Protein AF-A0A183D3R7-F1 (afdb_monomer_lite)

InterPro domains:
  IPR002048 EF-hand domain [PF13202] (7-23)
  IPR002048 EF-hand domain [PF13202] (37-54)
  IPR011992 EF-hand domain pair [SSF47473] (6-55)
  IPR018247 EF-Hand 1, calcium-binding site [PS00018] (11-23)
  IPR018247 EF-Hand 1, calcium-binding site [PS00018] (42-54)

Structure (mmCIF, N/CA/C/O backbone):
data_AF-A0A183D3R7-F1
#
_entry.id   AF-A0A183D3R7-F1
#
loop_
_atom_site.group_PDB
_atom_site.id
_atom_site.type_symbol
_atom_site.label_atom_id
_atom_site.label_alt_id
_atom_site.label_comp_id
_atom_site.label_asym_id
_atom_site.label_entity_id
_atom_site.label_seq_id
_atom_site.pdbx_PDB_ins_code
_atom_site.Cartn_x
_atom_site.Cartn_y
_atom_site.Cartn_z
_atom_site.occupancy
_atom_site.B_iso_or_equiv
_atom_site.auth_seq_id
_atom_site.auth_comp_id
_atom_site.auth_asym_id
_atom_site.auth_atom_id
_atom_site.pdbx_PDB_model_num
ATOM 1 N N . MET A 1 1 ? -16.237 1.874 -1.755 1.00 50.59 1 MET A N 1
ATOM 2 C CA . MET A 1 1 ? -17.375 1.033 -2.189 1.00 50.59 1 MET A CA 1
ATOM 3 C C . MET A 1 1 ? -16.935 -0.417 -2.125 1.00 50.59 1 MET A C 1
ATOM 5 O O . MET A 1 1 ? -15.839 -0.704 -2.589 1.00 50.59 1 MET A O 1
ATOM 9 N N . LEU A 1 2 ? -17.752 -1.296 -1.542 1.00 61.16 2 LEU A N 1
ATOM 10 C CA . LEU A 1 2 ? -17.549 -2.746 -1.602 1.00 61.16 2 LEU A CA 1
ATOM 11 C C . LEU A 1 2 ? -17.661 -3.205 -3.059 1.00 61.16 2 LEU A C 1
ATOM 13 O O . LEU A 1 2 ? -18.672 -2.942 -3.707 1.00 61.16 2 LEU A O 1
ATOM 17 N N . THR A 1 3 ? -16.615 -3.835 -3.590 1.00 74.12 3 THR A N 1
ATOM 18 C CA . THR A 1 3 ? -16.634 -4.438 -4.929 1.00 74.12 3 THR A CA 1
ATOM 19 C C . THR A 1 3 ? -17.099 -5.891 -4.835 1.00 74.12 3 THR A C 1
ATOM 21 O O . THR A 1 3 ? -16.882 -6.548 -3.813 1.00 74.12 3 THR A O 1
ATOM 24 N N . ALA A 1 4 ? -17.696 -6.424 -5.904 1.00 76.31 4 ALA A N 1
A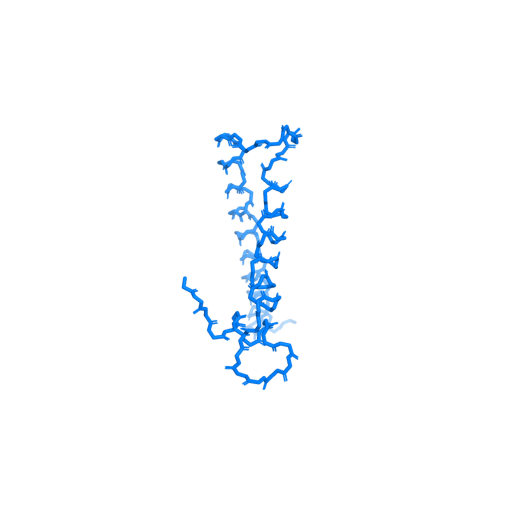TOM 25 C CA . ALA A 1 4 ? -18.101 -7.834 -5.963 1.00 76.31 4 ALA A CA 1
ATOM 26 C C . ALA A 1 4 ? -16.933 -8.793 -5.649 1.00 76.31 4 ALA A C 1
ATOM 28 O O . ALA A 1 4 ? -17.112 -9.791 -4.963 1.00 76.31 4 ALA A O 1
ATOM 29 N N . GLU A 1 5 ? -15.715 -8.439 -6.066 1.00 75.50 5 GLU A N 1
ATOM 30 C CA . GLU A 1 5 ? -14.506 -9.212 -5.770 1.00 75.50 5 GLU A CA 1
ATOM 31 C C . GLU A 1 5 ? -14.150 -9.208 -4.274 1.00 75.50 5 GLU A C 1
ATOM 33 O O . GLU A 1 5 ? -13.783 -10.243 -3.720 1.00 75.50 5 GLU A O 1
ATOM 38 N N . SER A 1 6 ? -14.287 -8.065 -3.589 1.00 73.19 6 SER A N 1
ATOM 39 C CA . SER A 1 6 ? -14.035 -7.987 -2.142 1.00 73.19 6 SER A CA 1
ATOM 40 C C . SER A 1 6 ? -15.056 -8.781 -1.319 1.00 73.19 6 SER A C 1
ATOM 42 O O . SER A 1 6 ? -14.675 -9.417 -0.334 1.00 73.19 6 SER A O 1
ATOM 44 N N . PHE A 1 7 ? -16.316 -8.817 -1.765 1.00 82.00 7 PHE A N 1
ATOM 45 C CA . PHE A 1 7 ? -17.373 -9.618 -1.150 1.00 82.00 7 PHE A CA 1
ATOM 46 C C . PHE A 1 7 ? -17.062 -11.118 -1.243 1.00 82.00 7 PHE A C 1
ATOM 48 O O . PHE A 1 7 ? -16.924 -11.771 -0.213 1.00 82.00 7 PHE A O 1
ATOM 55 N N . SER A 1 8 ? -16.830 -11.643 -2.453 1.00 82.12 8 SER A N 1
ATOM 56 C CA . SER A 1 8 ? -16.574 -13.078 -2.664 1.00 82.12 8 SER A CA 1
ATOM 57 C C . SER A 1 8 ? -15.316 -13.594 -1.961 1.00 82.12 8 SER A C 1
ATOM 59 O O . SER A 1 8 ? -15.204 -14.783 -1.684 1.00 82.12 8 SER A O 1
ATOM 61 N N . ARG A 1 9 ? -14.336 -12.724 -1.686 1.00 79.75 9 ARG A N 1
ATOM 62 C CA . ARG A 1 9 ? -13.126 -13.094 -0.929 1.00 79.75 9 ARG A CA 1
ATOM 63 C C . ARG A 1 9 ? -13.370 -13.202 0.577 1.00 79.75 9 ARG A C 1
ATOM 65 O O . ARG A 1 9 ? -12.611 -13.911 1.249 1.00 79.75 9 ARG A O 1
ATOM 72 N N . SER A 1 10 ? -14.360 -12.470 1.082 1.00 82.12 10 SER A N 1
ATOM 73 C CA . SER A 1 10 ? -14.679 -12.390 2.509 1.00 82.12 10 SER A CA 1
ATOM 74 C C . SER A 1 10 ? -15.787 -13.345 2.916 1.00 82.12 10 SER A C 1
ATOM 76 O O . SER A 1 10 ? -15.717 -13.855 4.023 1.00 82.12 10 SER A O 1
ATOM 78 N N . ASP A 1 11 ? -16.734 -13.637 2.024 1.00 88.56 11 ASP A N 1
ATOM 79 C CA . ASP A 1 11 ? -17.739 -14.691 2.187 1.00 88.56 11 ASP A CA 1
ATOM 80 C C . ASP A 1 11 ? -17.050 -16.066 2.117 1.00 88.56 11 ASP A C 1
ATOM 82 O O . ASP A 1 11 ? -16.820 -16.627 1.040 1.00 88.56 11 ASP A O 1
ATOM 86 N N . LYS A 1 12 ? -16.608 -16.564 3.277 1.00 88.19 12 LYS A N 1
ATOM 87 C CA . LYS A 1 12 ? -15.806 -17.788 3.403 1.00 88.19 12 LYS A CA 1
ATOM 88 C C . LYS A 1 12 ? -16.665 -19.032 3.305 1.00 88.19 12 LYS A C 1
ATOM 90 O O . LYS A 1 12 ? -16.163 -20.069 2.870 1.00 88.19 12 LYS A O 1
ATOM 95 N N . ASN A 1 13 ? -17.909 -18.944 3.759 1.00 93.19 13 ASN A N 1
ATOM 96 C CA . ASN A 1 13 ? -18.845 -20.060 3.742 1.00 93.19 13 ASN A CA 1
ATOM 97 C C . ASN A 1 13 ? -19.707 -20.099 2.462 1.00 93.19 13 ASN A C 1
ATOM 99 O O . ASN A 1 13 ? -20.412 -21.086 2.252 1.00 93.19 13 ASN A O 1
ATOM 103 N N . HIS A 1 14 ? -19.589 -19.091 1.593 1.00 91.75 14 HIS A N 1
ATOM 104 C CA . HIS A 1 14 ? -20.291 -18.960 0.317 1.00 91.75 14 HIS A CA 1
ATOM 105 C C . HIS A 1 14 ? -21.819 -18.921 0.461 1.00 91.75 14 HIS A C 1
ATOM 107 O O . HIS A 1 14 ? -22.547 -19.443 -0.390 1.00 91.75 14 HIS A O 1
ATOM 113 N N . ASP A 1 15 ? -22.319 -18.310 1.537 1.00 96.19 15 ASP A N 1
ATOM 114 C CA . ASP A 1 15 ? -23.755 -18.195 1.803 1.00 96.19 15 ASP A CA 1
ATOM 115 C C . ASP A 1 15 ? -24.395 -16.919 1.219 1.00 96.19 15 ASP A C 1
ATOM 117 O O . ASP A 1 15 ? -25.600 -16.686 1.379 1.00 96.19 15 ASP A O 1
ATOM 121 N N . ASN A 1 16 ? -23.613 -16.133 0.469 1.00 91.81 16 ASN A N 1
ATOM 122 C CA . ASN A 1 16 ? -23.978 -14.831 -0.088 1.00 91.81 16 ASN A CA 1
ATOM 123 C C . ASN A 1 16 ? -24.371 -13.800 0.979 1.00 91.81 16 ASN A C 1
ATOM 125 O O . ASN A 1 16 ? -25.136 -12.866 0.708 1.00 91.81 16 ASN A O 1
ATOM 129 N N . LYS A 1 17 ? -23.845 -13.942 2.192 1.00 92.44 17 LYS A N 1
ATOM 130 C CA . LYS A 1 17 ? -23.927 -12.970 3.280 1.00 92.44 17 LYS A CA 1
ATOM 131 C C . LYS A 1 17 ? -22.529 -12.810 3.873 1.00 92.44 17 LYS A C 1
ATOM 133 O O . LYS A 1 17 ? -21.590 -13.505 3.518 1.00 92.44 17 LYS A O 1
ATOM 138 N N . LEU A 1 18 ? -22.375 -11.813 4.736 1.00 85.69 18 LEU A N 1
ATOM 139 C CA . LEU A 1 18 ? -21.162 -11.659 5.527 1.00 85.69 18 LEU A CA 1
ATOM 140 C C . LEU A 1 18 ? -21.570 -11.677 6.989 1.00 85.69 18 LEU A C 1
ATOM 142 O O . LEU A 1 18 ? -22.341 -10.824 7.440 1.00 85.69 18 LEU A O 1
ATOM 146 N N . SER A 1 19 ? -21.049 -12.646 7.728 1.00 90.31 19 SER A N 1
ATOM 147 C CA . SER A 1 19 ? -21.008 -12.565 9.183 1.00 90.31 19 SER A CA 1
ATOM 148 C C . SER A 1 19 ? -20.152 -11.373 9.626 1.00 90.31 19 SER A C 1
ATOM 150 O O . SER A 1 19 ? -19.386 -10.801 8.849 1.00 90.31 19 SER A O 1
ATOM 152 N N . PHE A 1 20 ? -20.263 -10.978 10.895 1.00 83.38 20 PHE A N 1
ATOM 153 C CA . PHE A 1 20 ? -19.443 -9.888 11.429 1.00 83.38 20 PHE A CA 1
ATOM 154 C C . PHE A 1 20 ? -17.939 -10.186 11.318 1.00 83.38 20 PHE A C 1
ATOM 156 O O . PHE A 1 20 ? -17.162 -9.306 10.950 1.00 83.38 20 PHE A O 1
ATOM 163 N N . ASP A 1 21 ? -17.539 -11.437 11.547 1.00 83.19 21 ASP A N 1
ATOM 164 C CA . ASP A 1 21 ? -16.149 -11.858 11.389 1.00 83.19 21 ASP A CA 1
ATOM 165 C C . ASP A 1 21 ? -15.697 -11.754 9.929 1.00 83.19 21 ASP A C 1
ATOM 167 O O . ASP A 1 21 ? -14.650 -11.174 9.649 1.00 83.19 21 ASP A O 1
ATOM 171 N N . GLU A 1 22 ? -16.486 -12.244 8.973 1.00 84.62 22 GLU A N 1
ATOM 172 C CA . GLU A 1 22 ? -16.182 -12.113 7.539 1.00 84.62 22 GLU A CA 1
ATOM 173 C C . GLU A 1 22 ? -16.148 -10.648 7.095 1.00 84.62 22 GLU A C 1
ATOM 175 O O . GLU A 1 22 ? -15.293 -10.253 6.302 1.00 84.62 22 GLU A O 1
ATOM 180 N N . TYR A 1 23 ? -17.012 -9.813 7.670 1.00 80.88 23 TYR A N 1
ATOM 181 C CA . TYR A 1 23 ? -17.010 -8.380 7.425 1.00 80.88 23 TYR A CA 1
ATOM 182 C C . TYR A 1 23 ? -15.715 -7.712 7.909 1.00 80.88 23 TYR A C 1
ATOM 184 O O . TYR A 1 23 ? -15.136 -6.905 7.187 1.00 80.88 23 TYR A O 1
ATOM 192 N N . LEU A 1 24 ? -15.190 -8.087 9.079 1.00 75.81 24 LEU A N 1
ATOM 193 C CA . LEU A 1 24 ? -13.883 -7.604 9.550 1.00 75.81 24 LEU A CA 1
ATOM 194 C C . LEU A 1 24 ? -12.737 -8.039 8.622 1.00 75.81 24 LEU A C 1
ATOM 196 O O . LEU A 1 24 ? -11.773 -7.297 8.409 1.00 75.81 24 LEU A O 1
ATOM 200 N N . HIS A 1 25 ? -12.851 -9.222 8.018 1.00 70.12 25 HIS A N 1
ATOM 201 C CA . HIS A 1 25 ? -11.880 -9.721 7.049 1.00 70.12 25 HIS A CA 1
ATOM 202 C C . HIS A 1 25 ? -11.948 -9.026 5.682 1.00 70.12 25 HIS A C 1
ATOM 204 O O . HIS A 1 25 ? -11.047 -9.253 4.879 1.00 70.12 25 HIS A O 1
ATOM 210 N N . LEU A 1 26 ? -12.914 -8.141 5.410 1.00 69.75 26 LEU A N 1
ATOM 211 C CA . LEU A 1 26 ? -12.826 -7.221 4.266 1.00 69.75 26 LEU A CA 1
ATOM 212 C C . LEU A 1 26 ? -11.709 -6.196 4.469 1.00 69.75 26 LEU A C 1
ATOM 214 O O . LEU A 1 26 ? -10.968 -5.871 3.538 1.00 69.75 26 LEU A O 1
ATOM 218 N N . GLU A 1 27 ? -11.585 -5.685 5.693 1.00 67.12 27 GLU A N 1
ATOM 219 C CA . GLU A 1 27 ? -10.647 -4.614 6.010 1.00 67.12 27 GLU A CA 1
ATOM 220 C C . GLU A 1 27 ? -9.245 -5.147 6.291 1.00 67.12 27 GLU A C 1
ATOM 222 O O . GLU A 1 27 ? -8.268 -4.522 5.890 1.00 67.12 27 GLU A O 1
ATOM 227 N N . LEU A 1 28 ? -9.108 -6.328 6.902 1.00 66.75 28 LEU A N 1
ATOM 228 C CA . LEU A 1 28 ? -7.798 -6.890 7.262 1.00 66.75 28 LEU A CA 1
ATOM 229 C C . LEU A 1 28 ? -6.824 -7.047 6.067 1.00 66.75 28 LEU A C 1
ATOM 231 O O . LEU A 1 28 ? -5.678 -6.602 6.184 1.00 66.75 28 LEU A O 1
ATOM 235 N N . PRO A 1 29 ? -7.213 -7.613 4.904 1.00 74.12 29 PRO A N 1
ATOM 236 C CA . PRO A 1 29 ? -6.366 -7.667 3.717 1.00 74.12 29 PRO A CA 1
ATOM 237 C C . PRO A 1 29 ? -5.981 -6.277 3.218 1.00 74.12 29 PRO A C 1
ATOM 239 O O . PRO A 1 29 ? -4.818 -6.054 2.887 1.00 74.12 29 PRO A O 1
ATOM 242 N N . TYR A 1 30 ? -6.925 -5.332 3.204 1.00 69.44 30 TYR A N 1
ATOM 243 C CA . TYR A 1 30 ? -6.662 -3.953 2.796 1.00 69.44 30 TYR A CA 1
ATOM 244 C C . TYR A 1 30 ? -5.673 -3.264 3.744 1.00 69.44 30 TYR A C 1
ATOM 246 O O . TYR A 1 30 ? -4.693 -2.675 3.293 1.00 69.44 30 TYR A O 1
ATOM 254 N N . VAL A 1 31 ? -5.862 -3.406 5.057 1.00 73.12 31 VAL A N 1
ATOM 255 C CA . VAL A 1 31 ? -4.962 -2.882 6.093 1.00 73.12 31 VAL A CA 1
ATOM 256 C C . VAL A 1 31 ? -3.565 -3.482 5.957 1.00 73.12 31 VAL A C 1
ATOM 258 O O . VAL A 1 31 ? -2.577 -2.760 6.072 1.00 73.12 31 VAL A O 1
ATOM 261 N N . ASN A 1 32 ? -3.453 -4.780 5.674 1.00 75.19 32 ASN A N 1
ATOM 262 C CA . ASN A 1 32 ? -2.162 -5.436 5.471 1.00 75.19 32 ASN A CA 1
ATOM 263 C C . ASN A 1 32 ? -1.444 -4.927 4.215 1.00 75.19 32 ASN A C 1
ATOM 265 O O . ASN A 1 32 ? -0.249 -4.633 4.281 1.00 75.19 32 ASN A O 1
ATOM 269 N N . VAL A 1 33 ? -2.166 -4.766 3.101 1.00 78.88 33 VAL A N 1
ATOM 270 C CA . VAL A 1 33 ? -1.623 -4.173 1.867 1.00 78.88 33 VAL A CA 1
ATOM 271 C C . VAL A 1 33 ? -1.173 -2.736 2.123 1.00 78.88 33 VAL A C 1
ATOM 273 O O . VAL A 1 33 ? -0.025 -2.398 1.848 1.00 78.88 33 VAL A O 1
ATOM 276 N N . LYS A 1 34 ? -2.016 -1.909 2.751 1.00 77.81 34 LYS A N 1
ATOM 277 C CA . LYS A 1 34 ? -1.674 -0.519 3.081 1.00 77.81 34 LYS A CA 1
ATOM 278 C C . LYS A 1 34 ? -0.508 -0.401 4.050 1.00 77.81 34 LYS A C 1
ATOM 280 O O . LYS A 1 34 ? 0.323 0.486 3.897 1.00 77.81 34 LYS A O 1
ATOM 285 N N . ARG A 1 35 ? -0.376 -1.327 4.998 1.00 81.94 35 ARG A N 1
ATOM 286 C CA . ARG A 1 35 ? 0.784 -1.397 5.892 1.00 81.94 35 ARG A CA 1
ATOM 287 C C . ARG A 1 35 ? 2.067 -1.743 5.134 1.00 81.94 35 ARG A C 1
ATOM 289 O O . ARG A 1 35 ? 3.120 -1.203 5.461 1.00 81.94 35 ARG A O 1
ATOM 296 N N . ALA A 1 36 ? 2.001 -2.643 4.155 1.00 81.75 36 ALA A N 1
ATOM 297 C CA . ALA A 1 36 ? 3.151 -2.981 3.320 1.00 81.75 36 ALA A CA 1
ATOM 298 C C . ALA A 1 36 ? 3.552 -1.824 2.391 1.00 81.75 36 ALA A C 1
ATOM 300 O O . ALA A 1 36 ? 4.745 -1.575 2.231 1.00 81.75 36 ALA A O 1
ATOM 301 N N . GLU A 1 37 ? 2.584 -1.102 1.820 1.00 81.50 37 GLU A N 1
ATOM 302 C CA . GLU A 1 37 ? 2.831 0.125 1.047 1.00 81.50 37 GLU A CA 1
ATOM 303 C C . GLU A 1 37 ? 3.471 1.210 1.921 1.00 81.50 37 GLU A C 1
ATOM 305 O O . GLU A 1 37 ? 4.493 1.781 1.552 1.00 81.50 37 GLU A O 1
ATOM 310 N N . PHE A 1 38 ? 2.924 1.444 3.117 1.00 86.12 38 PHE A N 1
ATOM 311 C CA . PHE A 1 38 ? 3.452 2.425 4.062 1.00 86.12 38 PHE A CA 1
ATOM 312 C C . PHE A 1 38 ? 4.920 2.152 4.404 1.00 86.12 38 PHE A C 1
ATOM 314 O O . PHE A 1 38 ? 5.753 3.038 4.279 1.00 86.12 38 PHE A O 1
ATOM 321 N N . LYS A 1 39 ? 5.262 0.904 4.750 1.00 86.75 39 LYS A N 1
ATOM 322 C CA . LYS A 1 39 ? 6.641 0.503 5.081 1.00 86.75 39 LYS A CA 1
ATOM 323 C C . LYS A 1 39 ? 7.639 0.663 3.933 1.00 86.75 39 LYS A C 1
ATOM 325 O O . LYS A 1 39 ? 8.835 0.711 4.188 1.00 86.75 39 LYS A O 1
ATOM 330 N N . GLN A 1 40 ? 7.171 0.644 2.687 1.00 84.69 40 GLN A N 1
ATOM 331 C CA . GLN A 1 40 ? 8.028 0.890 1.527 1.00 84.69 40 GLN A CA 1
ATOM 332 C C . GLN A 1 40 ? 8.270 2.386 1.312 1.00 84.69 40 GLN A C 1
ATOM 334 O O . GLN A 1 40 ? 9.321 2.755 0.797 1.00 84.69 40 GLN A O 1
ATOM 339 N N . ARG A 1 41 ? 7.307 3.229 1.703 1.00 82.81 41 ARG A N 1
ATOM 340 C CA . ARG A 1 41 ? 7.374 4.689 1.560 1.00 82.81 41 ARG A CA 1
ATOM 341 C C . ARG A 1 41 ? 8.038 5.382 2.751 1.00 82.81 41 ARG A C 1
ATOM 343 O O . ARG A 1 41 ? 8.643 6.422 2.556 1.00 82.81 41 ARG A O 1
ATOM 350 N N . ASP A 1 42 ? 7.946 4.814 3.947 1.00 89.62 42 ASP A N 1
ATOM 351 C CA . ASP A 1 42 ? 8.663 5.256 5.149 1.00 89.62 42 ASP A CA 1
ATOM 352 C C . ASP A 1 42 ? 10.124 4.772 5.071 1.00 89.62 42 ASP A C 1
ATOM 354 O O . ASP A 1 42 ? 10.482 3.677 5.523 1.00 89.62 42 ASP A O 1
ATOM 358 N N . ILE A 1 43 ? 10.954 5.551 4.373 1.00 88.75 43 ILE A N 1
ATOM 359 C CA . ILE A 1 43 ? 12.331 5.186 4.022 1.00 88.75 43 ILE A CA 1
ATOM 360 C C . ILE A 1 43 ? 13.216 5.256 5.263 1.00 88.75 43 ILE A C 1
ATOM 362 O O . ILE A 1 43 ? 14.046 4.365 5.484 1.00 88.75 43 ILE A O 1
ATOM 366 N N . ASN A 1 44 ? 13.054 6.311 6.063 1.00 91.25 44 ASN A N 1
ATOM 367 C CA . ASN A 1 44 ? 13.836 6.517 7.276 1.00 91.25 44 ASN A CA 1
ATOM 368 C C . ASN A 1 44 ? 13.352 5.645 8.457 1.00 91.25 44 ASN A C 1
ATOM 370 O O . ASN A 1 44 ? 14.098 5.482 9.426 1.00 91.25 44 ASN A O 1
ATOM 374 N N . ARG A 1 45 ? 12.177 5.010 8.332 1.00 91.94 45 ARG A N 1
ATOM 375 C CA . ARG A 1 45 ? 11.549 4.109 9.310 1.00 91.94 45 ARG A CA 1
ATOM 376 C C . ARG A 1 45 ? 11.225 4.790 10.633 1.00 91.94 45 ARG A C 1
ATOM 378 O O . ARG A 1 45 ? 11.299 4.149 11.686 1.00 91.94 45 ARG A O 1
ATOM 385 N N . ASP A 1 46 ? 10.883 6.072 10.589 1.00 95.69 46 ASP A N 1
ATOM 386 C CA . ASP A 1 46 ? 10.487 6.834 11.773 1.00 95.69 46 ASP A CA 1
ATOM 387 C C . ASP A 1 46 ? 9.003 6.649 12.137 1.00 95.69 46 ASP A C 1
ATOM 389 O O . ASP A 1 46 ? 8.557 7.105 13.194 1.00 95.69 46 ASP A O 1
ATOM 393 N N . GLY A 1 47 ? 8.255 5.904 11.316 1.00 92.62 47 GLY A N 1
ATOM 394 C CA . GLY A 1 47 ? 6.835 5.641 11.508 1.00 92.62 47 GLY A CA 1
ATOM 395 C C . GLY A 1 47 ? 5.927 6.689 10.871 1.00 92.62 47 GLY A C 1
ATOM 396 O O . GLY A 1 47 ? 4.709 6.617 11.057 1.00 92.62 47 GLY A O 1
ATOM 397 N N . PHE A 1 48 ? 6.484 7.626 10.106 1.00 93.62 48 PHE A N 1
ATOM 398 C CA . PHE A 1 48 ? 5.777 8.623 9.318 1.00 93.62 48 PHE A CA 1
ATOM 399 C C . PHE A 1 48 ? 6.280 8.587 7.870 1.00 93.62 48 PHE A C 1
ATOM 401 O O . PHE A 1 48 ? 7.356 8.101 7.567 1.00 93.62 48 PHE A O 1
ATOM 408 N N . VAL A 1 49 ? 5.468 9.086 6.937 1.00 88.81 49 VAL A N 1
ATOM 409 C CA . VAL A 1 49 ? 5.926 9.334 5.564 1.00 88.81 49 VAL A CA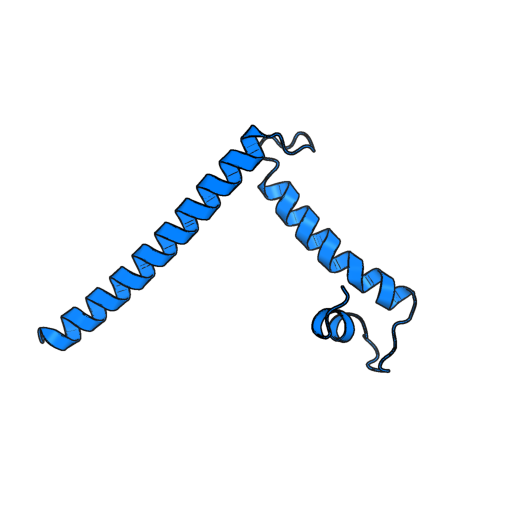 1
ATOM 410 C C . VAL A 1 49 ? 5.971 10.839 5.392 1.00 88.81 49 VAL A C 1
ATOM 412 O O . VAL A 1 49 ? 4.931 11.502 5.345 1.00 88.81 49 VAL A O 1
ATOM 415 N N . SER A 1 50 ? 7.178 11.389 5.340 1.00 92.69 50 SER A N 1
ATOM 416 C CA . SER A 1 50 ? 7.384 12.807 5.065 1.00 92.69 50 SER A CA 1
ATOM 417 C C . SER A 1 50 ? 7.025 13.147 3.613 1.00 92.69 50 SER A C 1
ATOM 419 O O . SER A 1 50 ? 6.976 12.287 2.732 1.00 92.69 50 SER A O 1
ATOM 421 N N . ARG A 1 51 ? 6.807 14.437 3.323 1.00 89.50 51 ARG A N 1
ATOM 422 C CA . ARG A 1 51 ? 6.536 14.895 1.949 1.00 89.50 51 ARG A CA 1
ATOM 423 C C . ARG A 1 51 ? 7.671 14.529 0.986 1.00 89.50 51 ARG A C 1
ATOM 425 O O . ARG A 1 51 ? 7.407 14.097 -0.127 1.00 89.50 51 ARG A O 1
ATOM 432 N N . SER A 1 52 ? 8.916 14.652 1.440 1.00 88.88 52 SER A N 1
ATOM 433 C CA . SER A 1 52 ? 10.102 14.267 0.673 1.00 88.88 52 SER A CA 1
ATOM 434 C C . SER A 1 52 ? 10.148 12.775 0.356 1.00 88.88 52 SER A C 1
ATOM 436 O O . SER A 1 52 ? 10.514 12.405 -0.754 1.00 88.88 52 SER A O 1
ATOM 438 N N . GLU A 1 53 ? 9.768 11.914 1.300 1.00 86.56 53 GLU A N 1
ATOM 439 C CA . GLU A 1 53 ? 9.717 10.466 1.065 1.00 86.56 53 GLU A CA 1
ATOM 440 C C . GLU A 1 53 ? 8.574 10.076 0.131 1.00 86.56 53 GLU A C 1
ATOM 442 O O . GLU A 1 53 ? 8.741 9.208 -0.725 1.00 86.56 53 GLU A O 1
ATOM 447 N N . TYR A 1 54 ? 7.434 10.762 0.242 1.00 83.75 54 TYR A N 1
ATOM 448 C CA . TYR A 1 54 ? 6.316 10.592 -0.679 1.00 83.75 54 TYR A CA 1
ATOM 449 C C . TYR A 1 54 ? 6.726 10.921 -2.121 1.00 83.75 54 TYR A C 1
ATOM 451 O O . TYR A 1 54 ? 6.540 10.099 -3.018 1.00 83.75 54 TYR A O 1
ATOM 459 N N . ASP A 1 55 ? 7.331 12.094 -2.329 1.00 82.25 55 ASP A N 1
ATOM 460 C CA . ASP A 1 55 ? 7.734 12.567 -3.654 1.00 82.25 55 ASP A CA 1
ATOM 461 C C . ASP A 1 55 ? 8.874 11.698 -4.243 1.00 82.25 55 ASP A C 1
ATOM 463 O O . ASP A 1 55 ? 8.882 11.403 -5.439 1.00 82.25 55 ASP A O 1
ATOM 467 N N . ALA A 1 56 ? 9.803 11.203 -3.412 1.00 77.12 56 ALA A N 1
ATOM 468 C CA . ALA A 1 56 ? 10.862 10.280 -3.840 1.00 77.12 56 ALA A CA 1
ATOM 469 C C . ALA A 1 56 ? 10.338 8.877 -4.210 1.00 77.12 56 ALA A C 1
ATOM 471 O O . ALA A 1 56 ? 10.884 8.220 -5.103 1.00 77.12 56 ALA A O 1
ATOM 472 N N . GLY A 1 57 ? 9.282 8.406 -3.538 1.00 69.31 57 GLY A N 1
ATOM 473 C CA . GLY A 1 57 ? 8.611 7.147 -3.864 1.00 69.31 57 GLY A CA 1
ATOM 474 C C . GLY A 1 57 ? 7.988 7.163 -5.262 1.00 69.31 57 GLY A C 1
ATOM 475 O O . GLY A 1 57 ? 8.173 6.217 -6.028 1.00 69.31 57 GLY A O 1
ATOM 476 N N . GLU A 1 58 ? 7.331 8.267 -5.627 1.00 62.16 58 GLU A N 1
ATOM 477 C CA . GLU A 1 58 ? 6.730 8.466 -6.956 1.00 62.16 58 GLU A CA 1
ATOM 478 C C . GLU A 1 58 ? 7.795 8.438 -8.067 1.00 62.16 58 GLU A C 1
ATOM 480 O O . GLU A 1 58 ? 7.599 7.821 -9.115 1.00 62.16 58 GLU A O 1
ATOM 485 N N . GLU A 1 59 ? 8.959 9.054 -7.836 1.00 60.94 59 GLU A N 1
ATOM 486 C CA . GLU A 1 59 ? 10.038 9.095 -8.827 1.00 60.94 59 GLU A CA 1
ATOM 487 C C . GLU A 1 59 ? 10.643 7.703 -9.090 1.00 60.94 59 GLU A C 1
ATOM 489 O O . GLU A 1 59 ? 10.926 7.349 -10.239 1.00 60.94 59 GLU A O 1
ATOM 494 N N . ASN A 1 60 ? 10.800 6.882 -8.046 1.00 60.19 60 ASN A N 1
ATOM 495 C CA . ASN A 1 60 ? 11.279 5.502 -8.169 1.00 60.19 60 ASN A CA 1
ATOM 496 C C . ASN A 1 60 ? 10.251 4.585 -8.848 1.00 60.19 60 ASN A C 1
ATOM 498 O O . ASN A 1 60 ? 10.621 3.828 -9.748 1.00 60.19 60 ASN A O 1
ATOM 502 N N . GLU A 1 61 ? 8.967 4.684 -8.490 1.00 60.28 61 GLU A N 1
ATOM 503 C CA . GLU A 1 61 ? 7.890 3.941 -9.162 1.00 60.28 61 GLU A CA 1
ATOM 504 C C . GLU A 1 61 ? 7.818 4.311 -10.657 1.00 60.28 61 GLU A C 1
ATOM 506 O O . GLU A 1 61 ? 7.740 3.433 -11.525 1.00 60.28 61 GLU A O 1
ATOM 511 N N . GLN A 1 62 ? 7.942 5.599 -10.991 1.00 60.28 62 GLN A N 1
ATOM 512 C CA . GLN A 1 62 ? 7.926 6.075 -12.374 1.00 60.28 62 GLN A CA 1
ATOM 513 C C . GLN A 1 62 ? 9.152 5.602 -13.171 1.00 60.28 62 GLN A C 1
ATOM 515 O O . GLN A 1 62 ? 9.015 5.208 -14.336 1.00 60.28 62 GLN A O 1
ATOM 520 N N . ARG A 1 63 ? 10.343 5.592 -12.554 1.00 60.84 63 ARG A N 1
ATOM 521 C CA . ARG A 1 63 ? 11.567 5.032 -13.152 1.00 60.84 63 ARG A CA 1
ATOM 522 C C . ARG A 1 63 ? 11.416 3.541 -13.420 1.00 60.84 63 ARG A C 1
ATOM 524 O O . ARG A 1 63 ? 11.671 3.120 -14.543 1.00 60.84 63 ARG A O 1
ATOM 531 N N . GLU A 1 64 ? 10.930 2.755 -12.460 1.00 62.50 64 GLU A N 1
ATOM 532 C CA . GLU A 1 64 ? 10.718 1.319 -12.658 1.00 62.50 64 GLU A CA 1
ATOM 533 C C . GLU A 1 64 ? 9.701 1.010 -13.763 1.00 62.50 64 GLU A C 1
ATOM 535 O O . GLU A 1 64 ? 9.902 0.080 -14.551 1.00 62.50 64 GLU A O 1
ATOM 540 N N . VAL A 1 65 ? 8.604 1.769 -13.842 1.00 64.81 65 VAL A N 1
ATOM 541 C CA . VAL A 1 65 ? 7.598 1.613 -14.903 1.00 64.81 65 VAL A CA 1
ATOM 542 C C . VAL A 1 65 ? 8.195 1.949 -16.270 1.00 64.81 65 VAL A C 1
ATOM 544 O O . VAL A 1 65 ? 7.982 1.198 -17.230 1.00 64.81 65 VAL A O 1
ATOM 547 N N . ASN A 1 66 ? 8.973 3.029 -16.369 1.00 66.88 66 ASN A N 1
ATOM 548 C CA . ASN A 1 66 ? 9.666 3.409 -17.600 1.00 66.88 66 ASN A CA 1
ATOM 549 C C . ASN A 1 66 ? 10.688 2.346 -18.026 1.00 66.88 66 ASN A C 1
ATOM 551 O O . ASN A 1 66 ? 10.715 1.957 -19.193 1.00 66.88 66 ASN A O 1
ATOM 555 N N . ASP A 1 67 ? 11.444 1.795 -17.082 1.00 74.00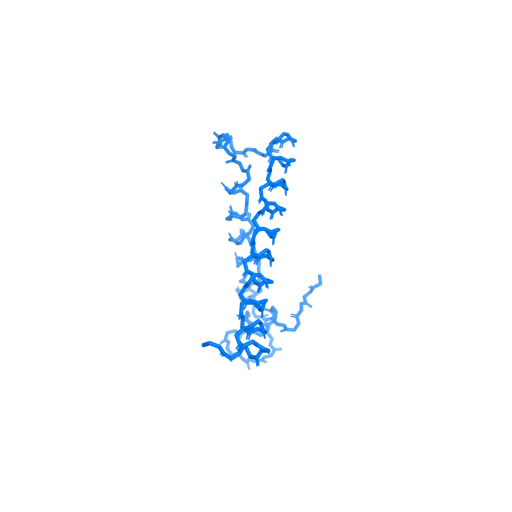 67 ASP A N 1
ATOM 556 C CA . ASP A 1 67 ? 12.412 0.722 -17.310 1.00 74.00 67 ASP A CA 1
ATOM 557 C C . ASP A 1 67 ? 11.757 -0.572 -17.804 1.00 74.00 67 ASP A C 1
ATOM 559 O O . ASP A 1 67 ? 12.215 -1.208 -18.760 1.00 74.00 67 ASP A O 1
ATOM 563 N N . ARG A 1 68 ? 10.645 -0.975 -17.174 1.00 70.44 68 ARG A N 1
ATOM 564 C CA . ARG A 1 68 ? 9.868 -2.148 -17.602 1.00 70.44 68 ARG A CA 1
ATOM 565 C C . ARG A 1 68 ? 9.319 -1.951 -19.013 1.00 70.44 68 ARG A C 1
ATOM 567 O O . ARG A 1 68 ? 9.395 -2.880 -19.820 1.00 70.44 68 ARG A O 1
ATOM 574 N N . ARG A 1 69 ? 8.819 -0.752 -19.331 1.00 64.38 69 ARG A N 1
ATOM 575 C CA . ARG A 1 69 ? 8.363 -0.394 -20.684 1.00 64.38 69 ARG A CA 1
ATOM 576 C C . ARG A 1 69 ? 9.513 -0.435 -21.689 1.00 64.38 69 ARG A C 1
ATOM 578 O O . ARG A 1 69 ? 9.358 -1.068 -22.728 1.00 64.38 69 ARG A O 1
ATOM 585 N N . ALA A 1 70 ? 10.668 0.147 -21.375 1.00 74.94 70 ALA A N 1
ATOM 586 C CA . ALA A 1 70 ? 11.842 0.127 -22.248 1.00 74.94 70 ALA A CA 1
ATOM 587 C C . ALA A 1 70 ? 12.299 -1.307 -22.561 1.00 74.94 70 ALA A C 1
ATOM 589 O O . ALA A 1 70 ? 12.507 -1.649 -23.725 1.00 74.94 70 ALA A O 1
ATOM 590 N N . ARG A 1 71 ? 12.356 -2.189 -21.551 1.00 75.75 71 ARG A N 1
ATOM 591 C CA . ARG A 1 71 ? 12.668 -3.617 -21.749 1.00 75.75 71 ARG A CA 1
ATOM 592 C C . ARG A 1 71 ? 11.629 -4.336 -22.608 1.00 75.75 71 ARG A C 1
ATOM 594 O O . ARG A 1 71 ? 11.994 -5.155 -23.450 1.00 75.75 71 ARG A O 1
ATOM 601 N N . TYR A 1 72 ? 10.347 -4.053 -22.394 1.00 69.25 72 TYR A N 1
ATOM 602 C CA . TYR A 1 72 ? 9.258 -4.642 -23.170 1.00 69.25 72 TYR A CA 1
ATOM 603 C C . TYR A 1 72 ? 9.338 -4.245 -24.649 1.00 69.25 72 TYR A C 1
ATOM 605 O O . TYR A 1 72 ? 9.344 -5.114 -25.521 1.00 69.25 72 TYR A O 1
ATOM 613 N N . PHE A 1 73 ? 9.484 -2.950 -24.932 1.00 70.31 73 PHE A N 1
ATOM 614 C CA . PHE A 1 73 ? 9.619 -2.464 -26.302 1.00 70.31 73 PHE A CA 1
ATOM 615 C C . PHE A 1 73 ? 10.918 -2.942 -26.953 1.00 70.31 73 PHE A C 1
ATOM 617 O O . PHE A 1 73 ? 10.874 -3.388 -28.094 1.00 70.31 73 PHE A O 1
ATOM 624 N N . GLY A 1 74 ? 12.044 -2.961 -26.233 1.00 74.62 74 GLY A N 1
ATOM 625 C CA . GLY A 1 74 ? 13.308 -3.503 -26.743 1.00 74.62 74 GLY A CA 1
ATOM 626 C C . G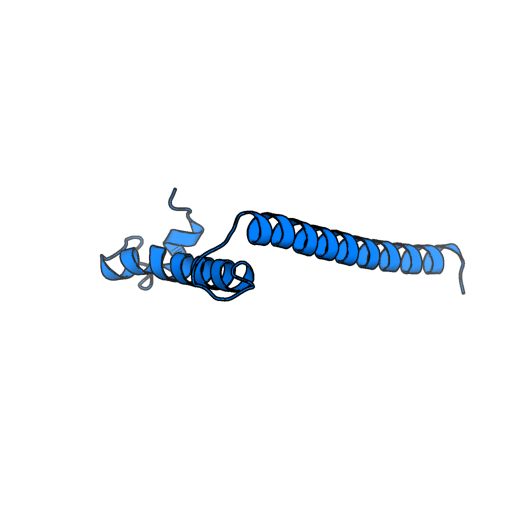LY A 1 74 ? 13.188 -4.958 -27.208 1.00 74.62 74 GLY A C 1
ATOM 627 O O . GLY A 1 74 ? 13.588 -5.283 -28.322 1.00 74.62 74 GLY A O 1
ATOM 628 N N . LYS A 1 75 ? 12.536 -5.819 -26.414 1.00 69.69 75 LYS A N 1
ATOM 629 C CA . LYS A 1 75 ? 12.268 -7.217 -26.799 1.00 69.69 75 LYS A CA 1
ATOM 630 C C . LYS A 1 75 ? 11.374 -7.329 -28.033 1.00 69.69 75 LYS A C 1
ATOM 632 O O . LYS A 1 75 ? 11.612 -8.179 -28.885 1.00 69.69 75 LYS A O 1
ATOM 637 N N . ILE A 1 76 ? 10.352 -6.482 -28.142 1.00 65.81 76 ILE A N 1
ATOM 638 C CA . ILE A 1 76 ? 9.475 -6.457 -29.319 1.00 65.81 76 ILE A CA 1
ATOM 639 C C . ILE A 1 76 ? 10.261 -6.053 -30.564 1.00 65.81 76 ILE A C 1
ATOM 641 O O . ILE A 1 76 ? 10.145 -6.719 -31.591 1.00 65.81 76 ILE A O 1
ATOM 645 N N . TYR A 1 77 ? 11.082 -5.007 -30.474 1.00 65.56 77 TYR A N 1
ATOM 646 C CA . TYR A 1 77 ? 11.901 -4.563 -31.595 1.00 65.56 77 TYR A CA 1
ATOM 647 C C . TYR A 1 77 ? 12.927 -5.618 -32.003 1.00 65.56 77 TYR A C 1
ATOM 649 O O . TYR A 1 77 ? 13.052 -5.867 -33.193 1.00 65.56 77 TYR A O 1
ATOM 657 N N . GLU A 1 78 ? 13.582 -6.317 -31.072 1.00 68.44 78 GLU A N 1
ATOM 658 C CA . GLU A 1 78 ? 14.457 -7.443 -31.430 1.00 68.44 78 GLU A CA 1
ATOM 659 C C . GLU A 1 78 ? 13.713 -8.557 -32.176 1.00 68.44 78 GLU A C 1
ATOM 661 O O . GLU A 1 78 ? 14.205 -9.070 -33.180 1.00 68.44 78 GLU A O 1
ATOM 666 N N . VAL A 1 79 ? 12.515 -8.929 -31.717 1.00 66.06 79 VAL A N 1
ATOM 667 C CA . VAL A 1 79 ? 11.702 -9.972 -32.361 1.00 66.06 79 VAL A CA 1
ATOM 668 C C . VAL A 1 79 ? 11.239 -9.537 -33.753 1.00 66.06 79 VAL A C 1
ATOM 670 O O . VAL A 1 79 ? 11.270 -10.336 -34.692 1.00 66.06 79 VAL A O 1
ATOM 673 N N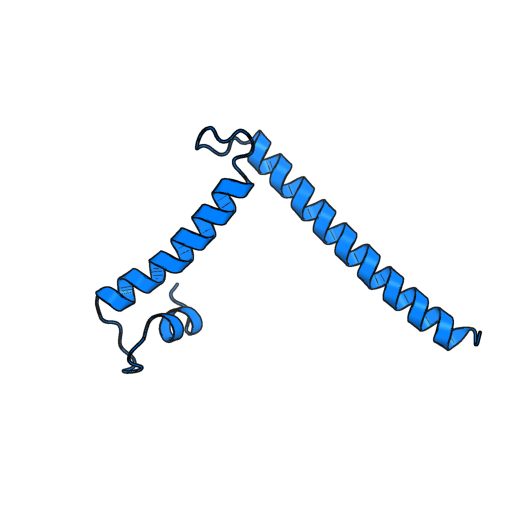 . ILE A 1 80 ? 10.820 -8.279 -33.904 1.00 62.41 80 ILE A N 1
ATOM 674 C CA . ILE A 1 80 ? 10.391 -7.711 -35.186 1.00 62.41 80 ILE A CA 1
ATOM 675 C C . ILE A 1 80 ? 11.578 -7.601 -36.146 1.00 62.41 80 ILE A C 1
ATOM 677 O O . ILE A 1 80 ? 11.465 -8.025 -37.293 1.00 62.41 80 ILE A O 1
ATOM 681 N N . LEU A 1 81 ? 12.724 -7.101 -35.684 1.00 66.19 81 LEU A N 1
ATOM 682 C CA . LEU A 1 81 ? 13.937 -6.983 -36.492 1.00 66.19 81 LEU A CA 1
ATOM 683 C C . LEU A 1 81 ? 14.444 -8.360 -36.936 1.00 66.19 81 LEU A C 1
ATOM 685 O O . LEU A 1 81 ? 14.755 -8.528 -38.109 1.00 66.19 81 LEU A O 1
ATOM 689 N N . ARG A 1 82 ? 14.420 -9.376 -36.063 1.00 63.44 82 ARG A N 1
ATOM 690 C CA . ARG A 1 82 ? 14.735 -10.764 -36.450 1.00 63.44 82 ARG A CA 1
ATOM 691 C C . ARG A 1 82 ? 13.786 -11.309 -37.518 1.00 63.44 82 ARG A C 1
ATOM 693 O O . ARG A 1 82 ? 14.232 -11.980 -38.441 1.00 63.44 82 ARG A O 1
ATOM 700 N N . LYS A 1 83 ? 12.486 -11.011 -37.424 1.00 62.66 83 LYS A N 1
ATOM 701 C CA . LYS A 1 83 ? 11.498 -11.433 -38.433 1.00 62.66 83 LYS A CA 1
ATOM 702 C C . LYS A 1 83 ? 11.622 -10.689 -39.763 1.00 62.66 83 LYS A C 1
ATOM 704 O O . LYS A 1 83 ? 11.293 -11.265 -40.792 1.00 62.66 83 LYS A O 1
ATOM 709 N N . LEU A 1 84 ? 12.049 -9.427 -39.743 1.00 62.47 84 LEU A N 1
ATOM 710 C CA . LEU A 1 84 ? 12.156 -8.592 -40.942 1.00 62.47 84 LEU A CA 1
ATOM 711 C C . LEU A 1 84 ? 13.500 -8.742 -41.668 1.00 62.47 84 LEU A C 1
ATOM 713 O O . LEU A 1 84 ? 13.535 -8.547 -42.878 1.00 62.47 84 LEU A O 1
ATOM 717 N N . PHE A 1 85 ? 14.583 -9.096 -40.965 1.00 67.25 85 PHE A N 1
ATOM 718 C CA . PHE A 1 85 ? 15.942 -9.087 -41.525 1.00 67.25 85 PHE A CA 1
ATOM 719 C C . PHE A 1 85 ? 16.613 -10.467 -41.694 1.00 67.25 85 PHE A C 1
ATOM 721 O O . PHE A 1 85 ? 17.767 -10.485 -42.102 1.00 67.25 85 PHE A O 1
ATOM 728 N N . TYR A 1 86 ? 15.920 -11.595 -41.454 1.00 52.12 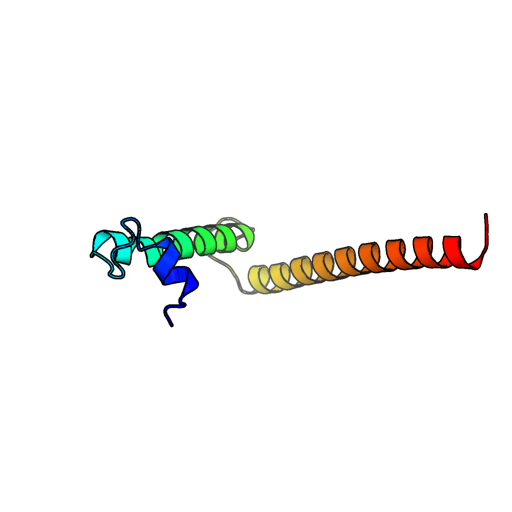86 TYR A N 1
ATOM 729 C CA . TYR A 1 86 ? 16.395 -12.979 -41.705 1.00 52.12 86 TYR A CA 1
ATOM 730 C C . TYR A 1 86 ? 17.910 -13.198 -41.452 1.00 52.12 86 TYR A C 1
ATOM 732 O O . TYR A 1 86 ? 18.678 -13.453 -42.379 1.00 52.12 86 TYR A O 1
ATOM 740 N N . PHE A 1 87 ? 18.320 -13.129 -40.183 1.00 55.66 87 PHE A N 1
ATOM 741 C CA . PHE A 1 87 ? 19.552 -13.746 -39.670 1.00 55.66 87 PHE A CA 1
ATOM 742 C C . PHE A 1 87 ? 19.191 -14.755 -38.579 1.00 55.66 87 PHE A C 1
ATOM 744 O O . PHE A 1 87 ? 18.312 -14.426 -37.744 1.00 55.66 87 PHE A O 1
#

Foldseek 3Di:
DDDPVLQVVLPPVPPSDHDPNSVVVSVVVVVVVVVVVQVVLPPVPPSDRDPVSVVVVVVVVVVVVVVVVVVVVVVVVVVVCCVVPPD

Sequence (87 aa):
MLTAESFSRSDKNHDNKLSFDEYLHLELPYVNVKRAEFKQRDINRDGFVSRSEYDAGEENEQREVNDRRARYFGKIYEVILRKLFYF

pLDDT: mean 76.25, std 11.34, range [50.59, 96.19]

Radius of gyration: 21.59 Å; chains: 1; bounding box: 44×35×54 Å

Organism: NCBI:txid637853

Secondary structure (DSSP, 8-state):
---HHHHHHH-SS-SSS--HHHHHHHHHHHHHHHHHHHHHH-SS-SSS--HHHHHHHHHHHHHHHHHHHHHHHHHHHHHHHHHHH--